Protein AF-A0AA44REX5-F1 (afdb_monomer)

Foldseek 3Di:
DFLVVLLVLVVVPPDDPVLNVLSVQLSVQLCVPPGDDDALPLVSLVSSCVGPPSLVPDDPVSSVVVSCVRNPDRDDPDD

Structure (mmCIF, N/CA/C/O backbone):
data_AF-A0AA44REX5-F1
#
_entry.id   AF-A0AA44REX5-F1
#
loop_
_atom_site.group_PDB
_atom_site.id
_atom_site.type_symbol
_atom_site.label_atom_id
_atom_site.label_alt_id
_atom_site.label_comp_id
_atom_site.label_asym_id
_atom_site.label_entity_id
_atom_site.label_seq_id
_atom_site.pdbx_PDB_ins_code
_atom_site.Cartn_x
_atom_site.Cartn_y
_atom_site.Cartn_z
_atom_site.occupancy
_atom_site.B_iso_or_equiv
_atom_site.auth_seq_id
_atom_site.auth_comp_id
_atom_site.auth_asym_id
_atom_site.auth_atom_id
_atom_site.pdbx_PDB_model_num
ATOM 1 N N . MET A 1 1 ? -3.760 13.084 4.075 1.00 86.94 1 MET A N 1
ATOM 2 C CA . MET A 1 1 ? -3.713 12.668 2.663 1.00 86.94 1 MET A CA 1
ATOM 3 C C . MET A 1 1 ? -4.753 11.585 2.474 1.00 86.94 1 MET A C 1
ATOM 5 O O . MET A 1 1 ? -4.849 10.694 3.316 1.00 86.94 1 MET A O 1
ATOM 9 N N . THR A 1 2 ? -5.594 11.711 1.459 1.00 92.31 2 THR A N 1
ATOM 10 C CA . THR A 1 2 ? -6.565 10.672 1.105 1.00 92.31 2 THR A CA 1
ATOM 11 C C . THR A 1 2 ? -5.871 9.523 0.377 1.00 92.31 2 THR A C 1
ATOM 13 O O . THR A 1 2 ? -4.766 9.679 -0.143 1.00 92.31 2 THR A O 1
ATOM 16 N N . ILE A 1 3 ? -6.509 8.354 0.351 1.00 92.56 3 ILE A N 1
ATOM 17 C CA . ILE A 1 3 ? -5.999 7.219 -0.427 1.00 92.56 3 ILE A CA 1
ATOM 18 C C . ILE A 1 3 ? -5.938 7.556 -1.926 1.00 92.56 3 ILE A C 1
ATOM 20 O O . ILE A 1 3 ? -4.978 7.175 -2.587 1.00 92.56 3 ILE A O 1
ATOM 24 N N . ASP A 1 4 ? -6.916 8.308 -2.440 1.00 92.25 4 ASP A N 1
ATOM 25 C CA . ASP A 1 4 ? -6.964 8.699 -3.855 1.00 92.25 4 ASP A CA 1
ATOM 26 C C . ASP A 1 4 ? -5.857 9.696 -4.210 1.00 92.25 4 ASP A C 1
ATOM 28 O O . ASP A 1 4 ? -5.201 9.534 -5.232 1.00 92.25 4 ASP A O 1
ATOM 32 N N . GLU A 1 5 ? -5.604 10.686 -3.345 1.00 91.06 5 GLU A N 1
ATOM 33 C CA . GLU A 1 5 ? -4.472 11.611 -3.501 1.00 91.06 5 GLU A CA 1
ATOM 34 C C . GLU A 1 5 ? -3.150 10.846 -3.526 1.00 91.06 5 GLU A C 1
ATOM 36 O O . GLU A 1 5 ? -2.330 11.071 -4.407 1.00 91.06 5 GLU A O 1
ATOM 41 N N . TYR A 1 6 ? -2.952 9.908 -2.594 1.00 90.38 6 TYR A N 1
ATOM 42 C CA . TYR A 1 6 ? -1.737 9.100 -2.574 1.00 90.38 6 TYR A CA 1
ATOM 43 C C . TYR A 1 6 ? -1.593 8.256 -3.842 1.00 90.38 6 TYR A C 1
ATOM 45 O O . TYR A 1 6 ? -0.518 8.222 -4.429 1.00 90.38 6 TYR A O 1
ATOM 53 N N . LEU A 1 7 ? -2.668 7.598 -4.287 1.00 91.00 7 LEU A N 1
ATOM 54 C CA . LEU A 1 7 ? -2.636 6.791 -5.502 1.00 91.00 7 LEU A CA 1
ATOM 55 C C . LEU A 1 7 ? -2.294 7.639 -6.732 1.00 91.00 7 LEU A C 1
ATOM 57 O O . LEU A 1 7 ? -1.452 7.217 -7.516 1.00 91.00 7 LEU A O 1
ATOM 61 N N . ALA A 1 8 ? -2.885 8.829 -6.867 1.00 90.25 8 ALA A N 1
ATOM 62 C CA . ALA A 1 8 ? -2.574 9.744 -7.961 1.00 90.25 8 ALA A CA 1
ATOM 63 C C . ALA A 1 8 ? -1.082 10.118 -7.981 1.00 90.25 8 ALA A C 1
ATOM 65 O O . ALA A 1 8 ? -0.454 10.060 -9.031 1.00 90.25 8 ALA A O 1
ATOM 66 N N . MET A 1 9 ? -0.487 10.396 -6.816 1.00 87.94 9 MET A N 1
ATOM 67 C CA . MET A 1 9 ? 0.952 10.677 -6.716 1.00 87.94 9 MET A CA 1
ATOM 68 C C . MET A 1 9 ? 1.811 9.470 -7.113 1.00 87.94 9 MET A C 1
ATOM 70 O O . MET A 1 9 ? 2.810 9.618 -7.8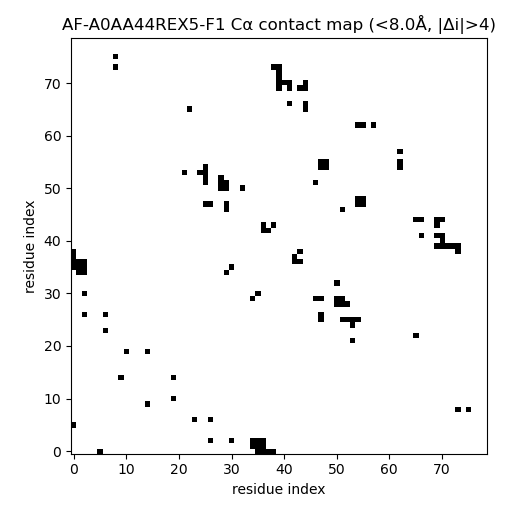06 1.00 87.94 9 MET A O 1
ATOM 74 N N . MET A 1 10 ? 1.413 8.261 -6.710 1.00 87.38 10 MET A N 1
ATOM 75 C CA . MET A 1 10 ? 2.139 7.040 -7.073 1.00 87.38 10 MET A CA 1
ATOM 76 C C . MET A 1 10 ? 2.015 6.689 -8.564 1.00 87.38 10 MET A C 1
ATOM 78 O O . MET A 1 10 ? 2.861 5.965 -9.079 1.00 87.38 10 MET A O 1
ATOM 82 N N . GLU A 1 11 ? 0.971 7.161 -9.253 1.00 86.75 11 GLU A N 1
ATOM 83 C CA . GLU A 1 11 ? 0.798 6.991 -10.703 1.00 86.75 11 GLU A CA 1
ATOM 84 C C . GLU A 1 11 ? 1.689 7.925 -11.532 1.00 86.75 11 GLU A C 1
ATOM 86 O O . GLU A 1 11 ? 1.964 7.622 -12.694 1.00 86.75 11 GLU A O 1
ATOM 91 N N . GLU A 1 12 ? 2.176 9.018 -10.943 1.00 85.75 12 GLU A N 1
ATOM 92 C CA . GLU A 1 12 ? 3.197 9.880 -11.551 1.00 85.75 12 GLU A CA 1
ATOM 93 C C . GLU A 1 12 ? 4.607 9.272 -11.441 1.00 85.75 12 GLU A C 1
ATOM 95 O O . GLU A 1 12 ? 5.476 9.556 -12.269 1.00 85.75 12 GLU A O 1
ATOM 100 N N . ASP A 1 13 ? 4.828 8.390 -10.461 1.00 76.88 13 ASP A N 1
ATOM 101 C CA . ASP A 1 13 ? 6.087 7.671 -10.289 1.00 76.88 13 ASP A CA 1
ATOM 102 C C . ASP A 1 13 ? 6.202 6.474 -11.258 1.00 76.88 13 ASP A C 1
ATOM 104 O O . ASP A 1 13 ? 5.251 5.705 -11.437 1.00 76.88 13 ASP A O 1
ATOM 108 N N . PRO A 1 14 ? 7.386 6.222 -11.858 1.00 74.88 14 PRO A N 1
ATOM 109 C CA . PRO A 1 14 ? 7.598 5.129 -12.80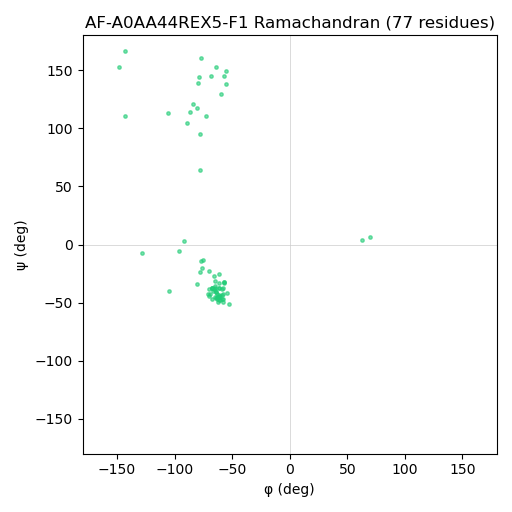6 1.00 74.88 14 PRO A CA 1
ATOM 110 C C . PRO A 1 14 ? 7.740 3.775 -12.090 1.00 74.88 14 PRO A C 1
ATOM 112 O O . PRO A 1 14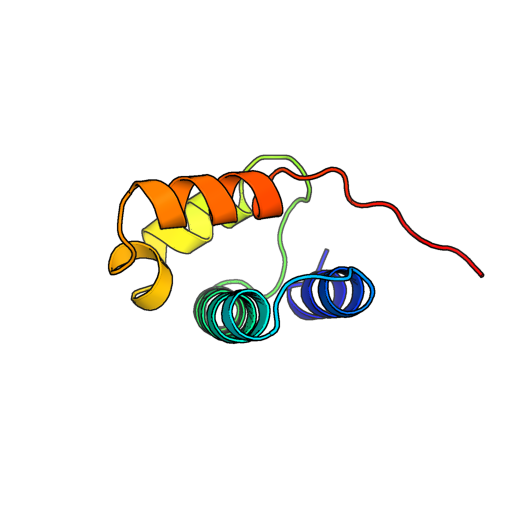 ? 8.786 3.119 -12.134 1.00 74.88 14 PRO A O 1
ATOM 115 N N . LEU A 1 15 ? 6.681 3.334 -11.415 1.00 85.00 15 LEU A N 1
ATOM 116 C CA . LEU A 1 15 ? 6.597 1.998 -10.847 1.00 85.00 15 LEU A CA 1
ATOM 117 C C . LEU A 1 15 ? 6.251 0.966 -11.932 1.00 85.00 15 LEU A C 1
ATOM 119 O O . LEU A 1 15 ? 5.451 1.241 -12.828 1.00 85.00 15 LEU A O 1
ATOM 123 N N . PRO A 1 16 ? 6.801 -0.262 -11.855 1.00 90.81 16 PRO A N 1
ATOM 124 C CA . PRO A 1 16 ? 6.389 -1.339 -12.746 1.00 90.81 16 PRO A CA 1
ATOM 125 C C . PRO A 1 16 ? 4.875 -1.570 -12.672 1.00 90.81 16 PRO A C 1
ATOM 127 O O . PRO A 1 16 ? 4.314 -1.623 -11.578 1.00 90.81 16 PRO A O 1
ATOM 130 N N . GLU A 1 17 ? 4.219 -1.790 -13.811 1.00 90.75 17 GLU A N 1
ATOM 131 C CA . GLU A 1 17 ? 2.757 -1.949 -13.887 1.00 90.75 17 GLU A CA 1
ATOM 132 C C . GLU A 1 17 ? 2.228 -3.051 -12.952 1.00 90.75 17 GLU A C 1
ATOM 134 O O . GLU A 1 17 ? 1.252 -2.855 -12.233 1.00 90.75 17 GLU A O 1
ATOM 139 N N . ALA A 1 18 ? 2.928 -4.188 -12.876 1.00 90.75 18 ALA A N 1
ATOM 140 C CA . ALA A 1 18 ? 2.587 -5.270 -11.952 1.00 90.75 18 ALA A CA 1
ATOM 141 C C . ALA A 1 18 ? 2.660 -4.838 -10.475 1.00 90.75 18 ALA A C 1
ATOM 143 O O . ALA A 1 18 ? 1.890 -5.315 -9.645 1.00 90.75 18 ALA A O 1
ATOM 144 N N . THR A 1 19 ? 3.578 -3.929 -10.138 1.00 91.94 19 THR A N 1
ATOM 145 C CA . THR A 1 19 ? 3.663 -3.343 -8.797 1.00 91.94 19 THR A CA 1
ATOM 146 C C . THR A 1 19 ? 2.496 -2.391 -8.552 1.00 91.94 19 THR A C 1
ATOM 148 O O . THR A 1 19 ? 1.892 -2.470 -7.483 1.00 91.94 19 THR A O 1
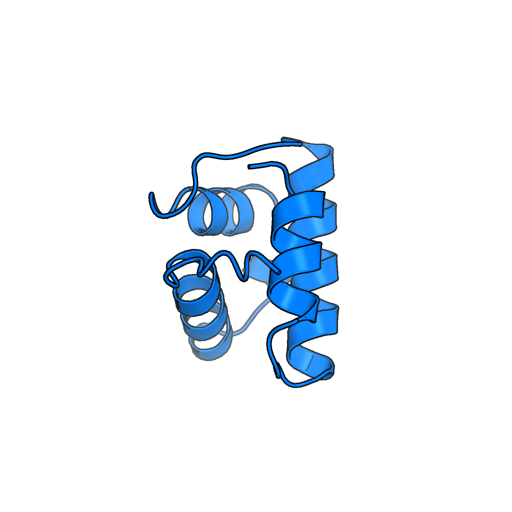ATOM 151 N N . MET A 1 20 ? 2.145 -1.560 -9.542 1.00 93.50 20 MET A N 1
ATOM 152 C CA . MET A 1 20 ? 1.025 -0.617 -9.459 1.00 93.50 20 MET A CA 1
ATOM 153 C C . MET A 1 20 ? -0.335 -1.298 -9.347 1.00 93.50 20 MET A C 1
ATOM 155 O O . MET A 1 20 ? -1.171 -0.842 -8.576 1.00 93.50 20 MET A O 1
ATOM 159 N N . ASN A 1 21 ? -0.564 -2.405 -10.053 1.00 94.69 21 ASN A N 1
ATOM 160 C CA . ASN A 1 21 ? -1.837 -3.124 -9.969 1.00 94.69 21 ASN A CA 1
ATOM 161 C C . ASN A 1 21 ? -2.088 -3.665 -8.557 1.00 94.69 21 ASN A C 1
ATOM 163 O O . ASN A 1 21 ? -3.138 -3.409 -7.977 1.00 94.69 21 ASN A O 1
ATOM 167 N N . VAL A 1 22 ? -1.081 -4.300 -7.959 1.00 95.62 22 VAL A N 1
ATOM 168 C CA . VAL A 1 22 ? -1.158 -4.772 -6.569 1.00 95.62 22 VAL A CA 1
ATOM 169 C C . VAL A 1 22 ? -1.273 -3.599 -5.587 1.00 95.62 22 VAL A C 1
ATOM 171 O O . VAL A 1 22 ? -2.017 -3.679 -4.616 1.00 95.62 22 VAL A O 1
ATOM 174 N N . LEU A 1 23 ? -0.578 -2.483 -5.837 1.00 94.75 23 LEU A N 1
ATOM 175 C CA . LEU A 1 23 ? -0.701 -1.282 -5.008 1.00 94.75 23 LEU A CA 1
ATOM 176 C C . LEU A 1 23 ? -2.138 -0.738 -5.016 1.00 94.75 23 LEU A C 1
ATOM 178 O O . LEU A 1 23 ? -2.670 -0.420 -3.954 1.00 94.75 23 LEU A O 1
ATOM 182 N N . ARG A 1 24 ? -2.780 -0.668 -6.190 1.00 95.44 24 ARG A N 1
ATOM 183 C CA . ARG A 1 24 ? -4.182 -0.245 -6.331 1.00 95.44 24 ARG A CA 1
ATOM 184 C C . ARG A 1 24 ? -5.124 -1.143 -5.539 1.00 95.44 24 ARG A C 1
ATOM 186 O O . ARG A 1 24 ? -6.002 -0.625 -4.856 1.00 95.44 24 ARG A O 1
ATOM 193 N N . GLU A 1 25 ? -4.928 -2.457 -5.601 1.00 96.50 25 GLU A N 1
ATOM 194 C CA . GLU A 1 25 ? -5.731 -3.427 -4.849 1.00 96.50 25 GLU A CA 1
ATOM 195 C C . GLU A 1 25 ? -5.586 -3.223 -3.335 1.00 96.50 25 GLU A C 1
ATOM 197 O O . GLU A 1 25 ? -6.588 -3.047 -2.641 1.00 96.50 25 GLU A O 1
ATOM 202 N N . ILE A 1 26 ? -4.350 -3.122 -2.832 1.00 96.31 26 ILE A N 1
ATOM 203 C CA . ILE A 1 26 ? -4.082 -2.871 -1.407 1.00 96.31 26 ILE A CA 1
ATOM 204 C C . ILE A 1 26 ? -4.737 -1.562 -0.946 1.00 96.31 26 ILE A C 1
ATOM 206 O O . ILE A 1 26 ? -5.391 -1.508 0.096 1.00 96.31 26 ILE A O 1
ATOM 210 N N . LEU A 1 27 ? -4.576 -0.488 -1.722 1.00 95.31 27 LEU A N 1
ATOM 211 C CA . LEU A 1 27 ? -5.132 0.819 -1.387 1.00 95.31 27 LEU A CA 1
ATOM 212 C C . LEU A 1 27 ? -6.665 0.825 -1.439 1.00 95.31 27 LEU A C 1
ATOM 214 O O . LEU A 1 27 ? -7.291 1.441 -0.578 1.00 95.31 27 LEU A O 1
ATOM 218 N N . ALA A 1 28 ? -7.283 0.118 -2.388 1.00 96.12 28 ALA A N 1
ATOM 219 C CA . ALA A 1 28 ? -8.735 -0.024 -2.458 1.00 96.12 28 ALA A CA 1
ATOM 220 C C . ALA A 1 28 ? -9.301 -0.751 -1.225 1.00 96.12 28 ALA A C 1
ATOM 222 O O . ALA A 1 28 ? -10.302 -0.308 -0.655 1.00 96.12 28 ALA A O 1
ATOM 223 N N . GLU A 1 29 ? -8.631 -1.816 -0.773 1.00 96.38 29 GLU A N 1
ATOM 224 C CA . GLU A 1 29 ? -8.989 -2.550 0.446 1.00 96.38 29 GLU A CA 1
ATOM 225 C C . GLU A 1 29 ? -8.894 -1.646 1.684 1.00 96.38 29 GLU A C 1
ATOM 227 O O . GLU A 1 29 ? -9.859 -1.533 2.443 1.00 96.38 29 GLU A O 1
ATOM 232 N N . ILE A 1 30 ? -7.795 -0.901 1.840 1.00 95.19 30 ILE A N 1
ATOM 233 C CA . ILE A 1 30 ? -7.623 0.057 2.944 1.00 95.19 30 ILE A CA 1
ATOM 234 C C . ILE A 1 30 ? -8.690 1.161 2.899 1.00 95.19 30 ILE A C 1
ATOM 236 O O . ILE A 1 30 ? -9.295 1.478 3.927 1.00 95.19 30 ILE A O 1
ATOM 240 N N . LYS A 1 31 ? -8.958 1.732 1.716 1.00 94.69 31 LYS A N 1
ATOM 241 C CA . LYS A 1 31 ? -9.925 2.825 1.515 1.00 94.69 31 LYS A CA 1
ATOM 242 C C . LYS A 1 31 ? -11.328 2.458 1.988 1.00 94.69 31 LYS A C 1
ATOM 244 O O . LYS A 1 31 ? -12.047 3.334 2.468 1.00 94.69 31 LYS A O 1
ATOM 249 N N . SER A 1 32 ? -11.708 1.183 1.877 1.00 92.06 32 SER A N 1
ATOM 250 C CA . SER A 1 32 ? -13.010 0.690 2.341 1.00 92.06 32 SER A CA 1
ATOM 251 C C . SER A 1 32 ? -13.217 0.858 3.854 1.00 92.06 32 SER A C 1
ATOM 253 O O . SER A 1 32 ? -14.353 0.993 4.306 1.00 92.06 32 SER A O 1
ATOM 255 N N . VAL A 1 33 ? -12.123 0.910 4.625 1.00 93.31 33 VAL A N 1
ATOM 256 C CA . VAL A 1 33 ? -12.130 1.055 6.087 1.00 93.31 33 VAL A CA 1
ATOM 257 C C . VAL A 1 33 ? -11.738 2.469 6.508 1.00 93.31 33 VAL A C 1
ATOM 259 O O . VAL A 1 33 ? -12.291 3.017 7.460 1.00 93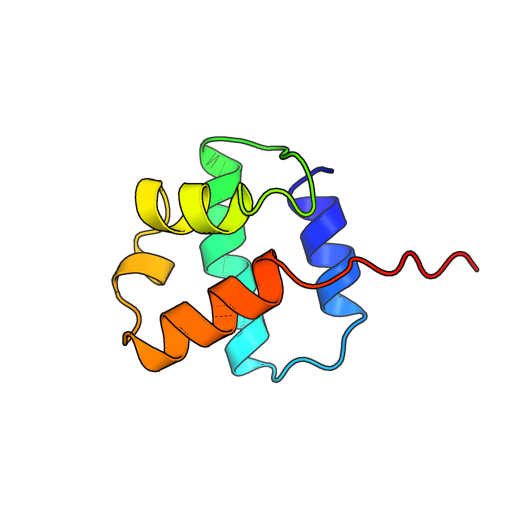.31 33 VAL A O 1
ATOM 262 N N . THR A 1 34 ? -10.756 3.070 5.836 1.00 91.56 34 THR A N 1
ATOM 263 C CA . THR A 1 34 ? -10.203 4.377 6.194 1.00 91.56 34 THR A CA 1
ATOM 264 C C . THR A 1 34 ? -9.853 5.168 4.929 1.00 91.56 34 THR A C 1
ATOM 266 O O . THR A 1 34 ? -8.892 4.834 4.237 1.00 91.56 34 THR A O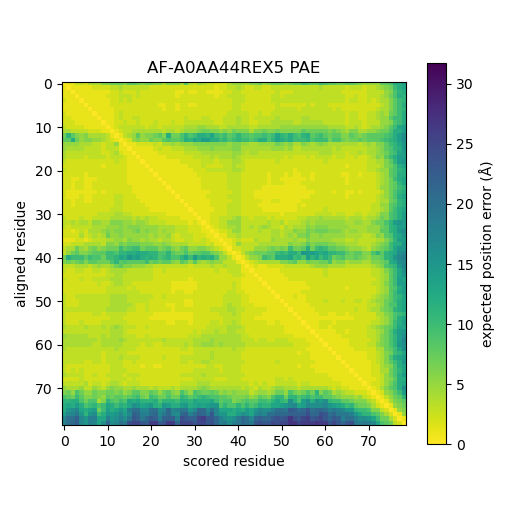 1
ATOM 269 N N . PRO A 1 35 ? -10.591 6.250 4.615 1.00 89.31 35 PRO A N 1
ATOM 270 C CA . PRO A 1 35 ? -10.400 6.990 3.367 1.00 89.31 35 PRO A CA 1
ATOM 271 C C . PRO A 1 35 ? -9.165 7.907 3.368 1.00 89.31 35 PRO A C 1
ATOM 273 O O . PRO A 1 35 ? -8.769 8.405 2.311 1.00 89.31 35 PRO A O 1
ATOM 276 N N . SER A 1 36 ? -8.558 8.173 4.529 1.00 90.06 36 SER A N 1
ATOM 277 C CA . SER A 1 36 ? -7.409 9.072 4.657 1.00 90.06 36 SER A CA 1
ATOM 278 C C . SER A 1 36 ? -6.459 8.670 5.779 1.00 90.06 36 SER A C 1
ATOM 280 O O . SER A 1 36 ? -6.846 8.060 6.769 1.00 90.06 36 SER A O 1
ATOM 282 N N . PHE A 1 37 ? -5.188 9.030 5.627 1.00 88.88 37 PHE A N 1
ATOM 283 C CA . PHE A 1 37 ? -4.130 8.668 6.559 1.00 88.88 37 PHE A CA 1
ATOM 284 C C . PHE A 1 37 ? -3.109 9.797 6.729 1.00 88.88 37 PHE A C 1
ATOM 286 O O . PHE A 1 37 ? -3.063 10.774 5.965 1.00 88.88 37 PHE A O 1
ATOM 293 N N . ILE A 1 38 ? -2.286 9.654 7.769 1.00 84.69 38 ILE A N 1
ATOM 294 C CA . ILE A 1 38 ? -1.127 10.511 8.008 1.00 84.69 38 ILE A CA 1
ATOM 295 C C . ILE A 1 38 ? 0.035 9.957 7.183 1.00 84.69 38 ILE A C 1
ATOM 297 O O . ILE A 1 38 ? 0.424 8.799 7.329 1.00 84.69 38 ILE A O 1
ATOM 301 N N . ALA A 1 39 ? 0.560 10.784 6.285 1.00 78.19 39 ALA A N 1
ATOM 302 C CA . ALA A 1 39 ? 1.701 10.442 5.448 1.00 78.19 39 ALA A CA 1
ATOM 303 C C . ALA A 1 39 ? 2.967 10.206 6.292 1.00 78.19 39 ALA A C 1
ATOM 305 O O . ALA A 1 39 ? 3.127 10.814 7.347 1.00 78.19 39 ALA A O 1
ATOM 306 N N . GLN A 1 40 ? 3.898 9.383 5.795 1.00 69.88 40 GLN A N 1
ATOM 307 C CA . GLN A 1 40 ? 5.267 9.232 6.330 1.00 69.88 40 GLN A CA 1
ATOM 308 C C . GLN A 1 40 ? 5.393 8.694 7.774 1.00 69.88 40 GLN A C 1
ATOM 310 O O . GLN A 1 40 ? 6.497 8.549 8.288 1.00 69.88 40 GLN A O 1
ATOM 315 N N . THR A 1 41 ? 4.296 8.317 8.432 1.00 74.94 41 THR A N 1
ATOM 316 C CA . THR A 1 41 ? 4.300 7.727 9.787 1.00 74.94 41 THR A CA 1
ATOM 317 C C . THR A 1 41 ? 4.354 6.197 9.787 1.00 74.94 41 THR A C 1
ATOM 319 O O . THR A 1 41 ? 4.255 5.572 10.841 1.00 74.94 41 THR A O 1
ATOM 322 N N . GLY A 1 42 ? 4.449 5.561 8.612 1.00 81.38 42 GLY A N 1
ATOM 323 C CA . GLY A 1 42 ? 4.279 4.109 8.462 1.00 81.38 42 GLY A CA 1
ATOM 324 C C . GLY A 1 42 ? 2.835 3.633 8.677 1.00 81.38 42 GLY A C 1
ATOM 325 O O . GLY A 1 42 ? 2.580 2.430 8.665 1.00 81.38 42 GLY A O 1
ATOM 326 N N . THR A 1 43 ? 1.882 4.559 8.839 1.00 88.06 43 THR A N 1
ATOM 327 C CA . THR A 1 43 ? 0.462 4.251 9.053 1.00 88.06 43 THR A CA 1
ATOM 328 C C . THR A 1 43 ? -0.116 3.413 7.916 1.00 88.06 43 THR A C 1
ATOM 330 O O . THR A 1 43 ? -0.872 2.489 8.187 1.00 88.06 43 THR A O 1
ATOM 333 N N . LEU A 1 44 ? 0.282 3.667 6.666 1.00 90.00 44 LEU A N 1
ATOM 334 C CA . LEU A 1 44 ? -0.238 2.920 5.519 1.00 90.00 44 LEU A CA 1
ATOM 335 C C . LEU A 1 44 ? 0.216 1.451 5.510 1.00 90.00 44 LEU A C 1
ATOM 337 O O . LEU A 1 44 ? -0.585 0.576 5.212 1.00 90.00 44 LEU A O 1
ATOM 341 N N . ALA A 1 45 ? 1.457 1.169 5.925 1.00 91.75 45 ALA A N 1
ATOM 342 C CA . ALA A 1 45 ? 1.949 -0.203 6.071 1.00 91.75 45 ALA A CA 1
ATOM 343 C C . ALA A 1 45 ? 1.177 -0.968 7.155 1.00 91.75 45 ALA A C 1
ATOM 345 O O . ALA A 1 45 ? 0.801 -2.119 6.961 1.00 91.75 45 ALA A O 1
ATOM 346 N N . LYS A 1 46 ? 0.883 -0.303 8.278 1.00 92.38 46 LYS A N 1
ATOM 347 C CA . LYS A 1 46 ? 0.067 -0.893 9.341 1.00 92.38 46 LYS A CA 1
ATOM 348 C C . LYS A 1 46 ? -1.367 -1.166 8.872 1.00 92.38 46 LYS A C 1
ATOM 350 O O . LYS A 1 46 ? -1.875 -2.255 9.102 1.00 92.38 46 LYS A O 1
ATOM 355 N N . LEU A 1 47 ? -1.986 -0.210 8.177 1.00 93.44 47 LEU A N 1
ATOM 356 C CA . LEU A 1 47 ? -3.321 -0.385 7.598 1.00 93.44 47 LEU A CA 1
ATOM 357 C C . LEU A 1 47 ? -3.349 -1.518 6.563 1.00 93.44 47 LEU A C 1
ATOM 359 O O . LEU A 1 47 ? -4.321 -2.264 6.516 1.00 93.44 47 LEU A O 1
ATOM 363 N N . ALA A 1 48 ? -2.289 -1.680 5.768 1.00 94.12 48 ALA A N 1
ATOM 364 C CA . ALA A 1 48 ? -2.166 -2.788 4.828 1.00 94.12 48 ALA A CA 1
ATOM 365 C C . ALA A 1 48 ? -2.105 -4.143 5.552 1.00 94.12 48 ALA A C 1
ATOM 367 O O . ALA A 1 48 ? -2.840 -5.058 5.195 1.00 94.12 48 ALA A O 1
ATOM 368 N N . GLU A 1 49 ? -1.303 -4.270 6.611 1.00 94.69 49 GLU A N 1
ATOM 369 C CA . GLU A 1 49 ? -1.231 -5.514 7.391 1.00 94.69 49 GLU A CA 1
ATOM 370 C C . GLU A 1 49 ? -2.558 -5.832 8.109 1.00 94.69 49 GLU A C 1
ATOM 372 O O . GLU A 1 49 ? -2.948 -6.992 8.205 1.00 94.69 49 GLU A O 1
ATOM 377 N N . GLU A 1 50 ? -3.284 -4.818 8.586 1.00 95.25 50 GLU A N 1
ATOM 378 C CA . GLU A 1 50 ? -4.545 -5.003 9.321 1.00 95.25 50 GLU A CA 1
ATOM 379 C C . GLU A 1 50 ? -5.755 -5.250 8.406 1.00 95.25 50 GLU A C 1
ATOM 381 O O . GLU A 1 50 ? -6.671 -5.986 8.785 1.00 95.25 50 GLU A O 1
ATOM 386 N N . HIS A 1 51 ? -5.781 -4.643 7.216 1.00 96.00 51 HIS A N 1
ATOM 387 C CA . HIS A 1 51 ? -6.996 -4.548 6.400 1.00 96.00 51 HIS A CA 1
ATOM 388 C C . HIS A 1 51 ? -6.849 -5.012 4.954 1.00 96.00 51 HIS A C 1
ATOM 390 O O . HIS A 1 51 ? -7.867 -5.120 4.276 1.00 96.00 51 HIS A O 1
ATOM 396 N N . SER A 1 52 ? -5.638 -5.324 4.484 1.00 96.56 52 SER A N 1
ATOM 397 C CA . SER A 1 52 ? -5.438 -5.826 3.126 1.00 96.56 52 SER A CA 1
ATOM 398 C C . SER A 1 52 ? -5.142 -7.326 3.120 1.00 96.56 52 SER A C 1
ATOM 400 O O . SER A 1 52 ? -4.109 -7.790 3.611 1.00 96.56 52 SER A O 1
ATOM 402 N N . ASP A 1 53 ? -6.072 -8.110 2.571 1.00 96.56 53 ASP A N 1
ATOM 403 C CA . ASP A 1 53 ? -5.841 -9.533 2.291 1.00 96.56 53 ASP A CA 1
ATOM 404 C C . ASP A 1 53 ? -4.763 -9.683 1.215 1.00 96.56 53 ASP A C 1
ATOM 406 O O . ASP A 1 53 ? -3.875 -10.531 1.338 1.00 96.56 53 ASP A O 1
ATOM 410 N N . THR A 1 54 ? -4.786 -8.792 0.218 1.00 97.00 54 THR A N 1
ATOM 411 C CA . THR A 1 54 ? -3.790 -8.742 -0.853 1.00 97.00 54 THR A CA 1
ATOM 412 C C . THR A 1 54 ? -2.383 -8.554 -0.288 1.00 97.00 54 THR A C 1
ATOM 414 O O . THR A 1 54 ? -1.488 -9.335 -0.605 1.00 97.00 54 THR A O 1
ATOM 417 N N . PHE A 1 55 ? -2.177 -7.584 0.610 1.00 96.38 55 PHE A N 1
ATOM 418 C CA . PHE A 1 55 ? -0.875 -7.347 1.238 1.00 96.38 55 PHE A CA 1
ATOM 419 C C . PHE A 1 55 ? -0.419 -8.539 2.083 1.00 96.38 55 PHE A C 1
ATOM 421 O O . PHE A 1 55 ? 0.728 -8.974 1.975 1.00 96.38 55 PH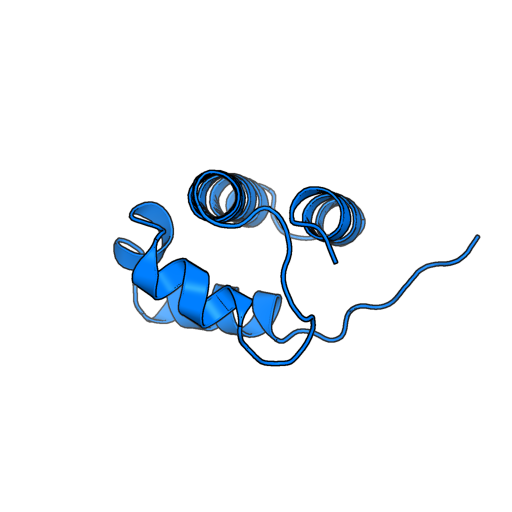E A O 1
ATOM 428 N N . ARG A 1 56 ? -1.314 -9.111 2.898 1.00 96.31 56 ARG A N 1
ATOM 429 C CA . ARG A 1 56 ? -0.983 -10.243 3.777 1.00 96.31 56 ARG A CA 1
ATOM 430 C C . ARG A 1 56 ? -0.603 -11.510 3.014 1.00 96.31 56 ARG A C 1
ATOM 432 O O . ARG A 1 56 ? 0.229 -12.267 3.515 1.00 96.31 56 ARG A O 1
ATOM 439 N N . ALA A 1 57 ? -1.171 -11.717 1.827 1.00 97.19 57 ALA A N 1
ATOM 440 C CA . ALA A 1 57 ? -0.867 -12.848 0.953 1.00 97.19 57 ALA A CA 1
ATOM 441 C C . ALA A 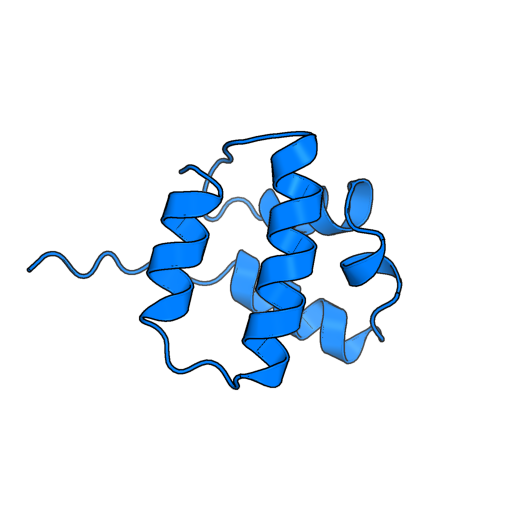1 57 ? 0.484 -12.724 0.223 1.00 97.19 57 ALA A C 1
ATOM 443 O O . ALA A 1 57 ? 0.964 -13.707 -0.346 1.00 97.19 57 ALA A O 1
ATOM 444 N N . LEU A 1 58 ? 1.111 -11.541 0.224 1.00 95.62 58 LEU A N 1
ATOM 445 C CA . LEU A 1 58 ? 2.400 -11.346 -0.431 1.00 95.62 58 LEU A CA 1
ATOM 446 C C . LEU A 1 58 ? 3.533 -12.101 0.287 1.00 95.62 58 LEU A C 1
ATOM 448 O O . LEU A 1 58 ? 3.579 -12.145 1.518 1.00 95.62 58 LEU A O 1
ATOM 452 N N . PRO A 1 59 ? 4.517 -12.613 -0.471 1.00 96.06 59 PRO A N 1
ATOM 453 C CA . PRO A 1 59 ? 5.800 -13.035 0.079 1.00 96.06 59 PRO A CA 1
ATOM 454 C C . PRO A 1 59 ? 6.506 -11.916 0.869 1.00 96.06 59 PRO A C 1
ATOM 456 O O . PRO A 1 59 ? 6.387 -10.737 0.537 1.00 96.06 59 PRO A O 1
ATOM 459 N N . GLU A 1 60 ? 7.294 -12.276 1.885 1.00 93.75 60 GLU A N 1
ATOM 460 C CA . GLU A 1 60 ? 7.990 -11.333 2.787 1.00 93.75 60 GLU A CA 1
ATOM 461 C C . GLU A 1 60 ? 8.930 -10.333 2.079 1.00 93.75 60 GLU A C 1
ATOM 463 O O . GLU A 1 60 ? 9.125 -9.201 2.522 1.00 93.75 60 GLU A O 1
ATOM 468 N N . ASP A 1 61 ? 9.552 -10.724 0.968 1.00 91.81 61 ASP A N 1
ATOM 469 C CA . ASP A 1 61 ? 10.369 -9.843 0.124 1.00 91.81 61 ASP A CA 1
ATOM 470 C C . ASP A 1 61 ? 9.517 -8.807 -0.628 1.00 91.81 61 ASP A C 1
ATOM 472 O O . ASP A 1 61 ? 9.890 -7.632 -0.733 1.00 91.81 61 ASP A O 1
ATOM 476 N N . ARG A 1 62 ? 8.331 -9.213 -1.091 1.00 92.94 62 ARG A N 1
ATOM 477 C CA . ARG A 1 62 ? 7.359 -8.314 -1.720 1.00 92.94 62 ARG A CA 1
ATOM 478 C C . ARG A 1 62 ? 6.748 -7.375 -0.685 1.00 92.94 62 ARG A C 1
ATOM 480 O O . ARG A 1 62 ? 6.718 -6.175 -0.945 1.00 92.94 62 ARG A O 1
ATOM 487 N N . LYS A 1 63 ? 6.367 -7.866 0.501 1.00 93.75 63 LYS A N 1
ATOM 488 C CA . LYS A 1 63 ? 5.874 -7.028 1.612 1.00 93.75 63 LYS A CA 1
ATOM 489 C C . LYS A 1 63 ? 6.846 -5.898 1.941 1.00 93.75 63 LYS A C 1
ATOM 491 O O . LYS A 1 63 ? 6.459 -4.736 1.881 1.00 93.75 63 LYS A O 1
ATOM 496 N N . ARG A 1 64 ? 8.132 -6.211 2.149 1.00 92.00 64 ARG A N 1
ATOM 497 C CA . ARG A 1 64 ? 9.181 -5.204 2.416 1.00 92.00 64 ARG A CA 1
ATOM 498 C C . ARG A 1 64 ? 9.312 -4.144 1.319 1.00 92.00 64 ARG A C 1
ATOM 500 O O . ARG A 1 64 ? 9.616 -2.985 1.611 1.00 92.00 64 ARG A O 1
ATOM 507 N N . SER A 1 65 ? 9.074 -4.523 0.064 1.00 91.56 65 SER A N 1
ATOM 508 C CA . SER A 1 65 ? 9.088 -3.582 -1.063 1.00 91.56 65 SER A CA 1
ATOM 509 C C . SER A 1 65 ? 7.928 -2.584 -0.966 1.00 91.56 65 SER A C 1
ATOM 511 O O . SER A 1 65 ? 8.149 -1.379 -1.063 1.00 91.56 65 SER A O 1
ATOM 513 N N . TYR A 1 66 ? 6.710 -3.057 -0.691 1.00 91.81 66 TYR A N 1
ATOM 514 C CA . TYR A 1 66 ? 5.544 -2.189 -0.483 1.00 91.81 66 TYR A CA 1
ATOM 515 C C . TYR A 1 66 ? 5.646 -1.353 0.795 1.00 91.81 66 TYR A C 1
ATOM 517 O O . TYR A 1 66 ? 5.313 -0.174 0.773 1.00 91.81 66 TYR A O 1
ATOM 525 N N . GLU A 1 67 ? 6.187 -1.894 1.887 1.00 91.38 67 GLU A N 1
ATOM 526 C CA . GLU A 1 67 ? 6.466 -1.104 3.092 1.00 91.38 67 GLU A CA 1
ATOM 527 C C . GLU A 1 67 ? 7.423 0.057 2.813 1.00 91.38 67 GLU A C 1
ATOM 529 O O . GLU A 1 67 ? 7.244 1.150 3.354 1.00 91.38 67 GLU A O 1
ATOM 534 N N . SER A 1 68 ? 8.426 -0.170 1.961 1.00 88.81 68 SER A N 1
ATOM 535 C CA . SER A 1 68 ? 9.353 0.877 1.530 1.00 88.81 68 SER A CA 1
ATOM 536 C C . SER A 1 68 ? 8.643 1.938 0.686 1.00 88.81 68 SER A C 1
ATOM 538 O O . SER A 1 68 ? 8.875 3.121 0.908 1.00 88.81 68 SER A O 1
ATOM 540 N N . ILE A 1 69 ? 7.730 1.538 -0.208 1.00 89.25 69 ILE A N 1
ATOM 541 C CA . ILE A 1 69 ? 6.874 2.460 -0.980 1.00 89.25 69 ILE A CA 1
ATOM 542 C C . ILE A 1 69 ? 5.999 3.306 -0.039 1.00 89.25 69 ILE A C 1
ATOM 544 O O . ILE A 1 69 ? 5.976 4.529 -0.137 1.00 89.25 69 ILE A O 1
ATOM 548 N N . PHE A 1 70 ? 5.346 2.680 0.942 1.00 88.94 70 PHE A N 1
ATOM 549 C CA . PHE A 1 70 ? 4.469 3.352 1.911 1.00 88.94 70 PHE A CA 1
ATOM 550 C C . PHE A 1 70 ? 5.187 4.329 2.845 1.00 88.94 70 PHE A C 1
ATOM 552 O O . PHE A 1 70 ? 4.572 5.254 3.381 1.00 88.94 70 PHE A O 1
ATOM 559 N N . ARG A 1 71 ? 6.477 4.096 3.091 1.00 84.44 71 ARG A N 1
ATOM 560 C CA . ARG A 1 71 ? 7.343 4.963 3.901 1.00 84.44 71 ARG A CA 1
ATOM 561 C C . ARG A 1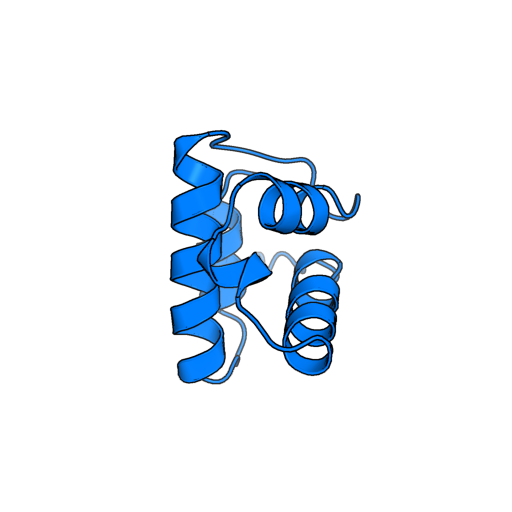 71 ? 8.153 5.939 3.053 1.00 84.44 71 ARG A C 1
ATOM 563 O O . ARG A 1 71 ? 8.857 6.770 3.625 1.00 84.44 71 ARG A O 1
ATOM 570 N N . GLY A 1 72 ? 8.079 5.816 1.729 1.00 77.56 72 GLY A N 1
ATOM 571 C CA . GLY A 1 72 ? 8.806 6.657 0.799 1.00 77.56 72 GLY A CA 1
ATOM 572 C C . GLY A 1 72 ? 8.475 8.136 1.017 1.00 77.56 72 GLY A C 1
ATOM 573 O O . GLY A 1 72 ? 7.343 8.470 1.388 1.00 77.56 72 GLY A O 1
ATOM 574 N N . PRO A 1 73 ? 9.454 9.037 0.834 1.00 69.88 73 PRO A N 1
ATOM 575 C CA . PRO A 1 73 ? 9.179 10.462 0.825 1.00 69.88 73 PRO A CA 1
ATOM 576 C C . PRO A 1 73 ? 8.185 10.773 -0.293 1.00 69.88 73 PRO A C 1
ATOM 578 O O . PRO A 1 73 ? 8.362 10.365 -1.436 1.00 69.88 73 PRO A O 1
ATOM 581 N N . ILE A 1 74 ? 7.136 11.502 0.064 1.00 64.94 74 ILE A N 1
ATOM 582 C CA . ILE A 1 74 ? 6.117 11.951 -0.875 1.00 64.94 74 ILE A CA 1
ATOM 583 C C . ILE A 1 74 ? 6.584 13.300 -1.410 1.00 64.94 74 ILE A C 1
ATOM 585 O O . ILE A 1 74 ? 6.554 14.298 -0.685 1.00 64.94 74 ILE A O 1
ATOM 589 N N . PHE A 1 75 ? 7.076 13.318 -2.645 1.00 59.94 75 PHE A N 1
ATOM 590 C CA . PHE A 1 75 ? 7.456 14.555 -3.314 1.00 59.94 75 PHE A CA 1
ATOM 591 C C . PHE A 1 75 ? 6.221 15.127 -4.004 1.00 59.94 75 PHE A C 1
ATOM 593 O O . PHE A 1 75 ? 5.680 14.528 -4.924 1.00 59.94 75 PHE A O 1
ATOM 600 N N . PHE A 1 76 ? 5.752 16.281 -3.535 1.00 51.38 76 PHE A N 1
ATOM 601 C CA . PHE A 1 76 ? 4.737 17.037 -4.258 1.00 51.38 76 PHE A CA 1
ATOM 602 C C . PHE A 1 76 ? 5.403 17.671 -5.477 1.00 51.38 76 PHE A C 1
ATOM 604 O O . PHE A 1 76 ? 6.224 18.579 -5.320 1.00 51.38 76 PHE A O 1
ATOM 611 N N . VAL A 1 77 ? 5.062 17.205 -6.675 1.00 42.75 77 VAL A N 1
ATOM 612 C CA . VAL A 1 77 ? 5.350 17.953 -7.897 1.00 42.75 77 VAL A CA 1
ATOM 613 C C . VAL A 1 77 ? 4.282 19.045 -7.979 1.00 42.75 77 VAL A C 1
ATOM 615 O O . VAL A 1 77 ? 3.144 18.796 -8.355 1.00 42.75 77 VAL A O 1
ATOM 618 N N . TYR A 1 78 ? 4.611 20.242 -7.493 1.00 37.38 78 TYR A N 1
ATOM 619 C CA . TYR A 1 78 ? 3.824 21.436 -7.799 1.00 37.38 78 TYR A CA 1
ATOM 620 C C . TYR A 1 78 ? 4.257 21.910 -9.189 1.00 37.38 78 TYR A C 1
ATOM 622 O O . TYR A 1 78 ? 5.433 22.237 -9.361 1.00 37.38 78 TYR A O 1
ATOM 630 N N . ASP A 1 79 ? 3.329 21.913 -10.144 1.00 39.94 79 ASP A N 1
ATOM 631 C CA . ASP A 1 79 ? 3.464 22.609 -11.434 1.00 39.94 79 ASP A CA 1
ATOM 632 C C . ASP A 1 79 ? 3.062 24.090 -11.274 1.00 39.94 79 ASP A C 1
ATOM 634 O O . ASP A 1 79 ? 2.038 24.356 -10.592 1.00 39.94 79 ASP A O 1
#

Secondary structure (DSSP, 8-state):
-BHHHHHHHHHHS---HHHHHHHHHHHHHHHHH-SB--TTSSHHHHHHHHH-HHHHHS-HHHHHHHHHHHHS-------

Mean predicted aligned error: 4.42 Å

Solvent-accessible surface area (backbone atoms only — not comparable to full-atom values): 4601 Å² total; per-residue (Å²): 88,39,50,66,60,51,49,55,56,55,70,75,44,94,63,56,66,76,57,48,54,54,49,52,53,30,47,53,43,30,38,77,79,46,57,58,48,63,76,69,71,44,49,58,42,54,41,27,67,77,51,11,68,68,47,62,71,43,55,73,72,55,41,54,51,53,42,48,59,45,46,39,86,84,78,81,84,81,130

Sequence (79 aa):
MTIDEYLAMMEEDPLPEATMNVLREILAEIKSVTPSFIAQTGTLAKLAEEHSDTFRALPEDRKRSYESIFRGPIFFVYD

Radius of gyration: 11.69 Å; Cα contacts (8 Å, |Δi|>4): 66; chains: 1; bounding box: 23×36×24 Å

Nearest PDB structures (foldseek):
  3v7l-assembly1_A  TM=4.382E-01  e=3.628E+00  Rattus norvegicus

Organism: Citrobacter braakii (NCBI:txid57706)

pLDDT: mean 87.29, std 12.73, range [37.38, 97.19]